Protein AF-A0A9D2SWL0-F1 (afdb_monomer_lite)

Foldseek 3Di:
DDDDFDADPVGGDPVVVVVVVVVVVVVVVVVVVVVVVVVVVVVVVVVVVVVVVVVPVVVVVVVVVVVVVVVVVVVVVVVVVVVVVVVVVVVVVVVVVVVVVVVVVVVVVVVVVVVVVVVVVVVVVVVVVVVVVVVVVDDDDDDDDCVVVPD

pLDDT: mean 90.18, std 11.05, range [41.47, 98.31]

Sequence (151 aa):
MGMKFDRMKDGYNRYQVDDLIGELNMHISTLERSNEAYRNRCAQLEEQVSRLRANADSPVEHLREKEDAASQMVAIAMKEANTIVATARQNADVIVSEALLNARLMLADIVKLSDETEDAKGTIRRQTERISRLLDEFERVPVPGADLLDK

Radius of gyration: 64.14 Å; chains: 1; bounding box: 137×35×166 Å

Secondary structure (DSSP, 8-state):
-PPPPPEETTEE-HHHHHHHHHHHHHHHHHHHHHHHHHHHHHHHHHHHHHHHHHHHHHHHHHHHHHHHHHHHHHHHHHHHHHHHHHHHHHHHHHHHHHHHHHHHHHHHHHHHHHHHHHHHHHHHHHHHHHHHHHHHT-PPPPPPPGGGS--

Structure (mmCIF, N/CA/C/O backbone):
data_AF-A0A9D2SWL0-F1
#
_entry.id   AF-A0A9D2SWL0-F1
#
loop_
_atom_site.group_PDB
_atom_site.id
_atom_site.type_symbol
_atom_site.label_atom_id
_atom_site.label_alt_id
_atom_site.label_comp_id
_atom_site.label_asym_id
_atom_site.label_entity_id
_atom_site.label_seq_id
_atom_site.pdbx_PDB_ins_code
_atom_site.Cartn_x
_atom_site.Cartn_y
_atom_site.Cartn_z
_atom_site.occupancy
_atom_site.B_iso_or_equiv
_atom_site.auth_seq_id
_atom_site.auth_comp_id
_atom_site.auth_asym_id
_atom_site.auth_atom_id
_atom_site.pdbx_PDB_model_num
ATOM 1 N N . MET A 1 1 ? 41.195 -12.165 -70.018 1.00 41.47 1 MET A N 1
ATOM 2 C CA . MET A 1 1 ? 41.199 -12.237 -71.495 1.00 41.47 1 MET A CA 1
ATOM 3 C C . MET A 1 1 ? 41.599 -10.852 -71.981 1.00 41.47 1 MET A C 1
ATOM 5 O O . MET A 1 1 ? 40.843 -9.924 -71.749 1.00 41.47 1 MET A O 1
ATOM 9 N N . GLY A 1 2 ? 42.826 -10.657 -72.470 1.00 55.31 2 GLY A N 1
ATOM 10 C CA . GLY A 1 2 ? 43.278 -9.325 -72.896 1.00 55.31 2 GLY A CA 1
ATOM 11 C C . GLY A 1 2 ? 42.682 -8.975 -74.257 1.00 55.31 2 GLY A C 1
ATOM 12 O O . GLY A 1 2 ? 42.856 -9.754 -75.195 1.00 55.31 2 GLY A O 1
ATOM 13 N N . MET A 1 3 ? 41.975 -7.846 -74.358 1.00 64.12 3 MET A N 1
ATOM 14 C CA . MET A 1 3 ? 41.544 -7.298 -75.648 1.00 64.12 3 MET A CA 1
ATOM 15 C C . MET A 1 3 ? 42.779 -7.053 -76.518 1.00 64.12 3 MET A C 1
ATOM 17 O O . MET A 1 3 ? 43.748 -6.433 -76.079 1.00 64.12 3 MET A O 1
ATOM 21 N N . LYS A 1 4 ? 42.768 -7.598 -77.735 1.00 77.56 4 LYS A N 1
ATOM 22 C CA . LYS A 1 4 ? 43.825 -7.385 -78.723 1.00 77.56 4 LYS A CA 1
ATOM 23 C C . LYS A 1 4 ? 43.348 -6.320 -79.699 1.00 77.56 4 LYS A C 1
ATOM 25 O O . LYS A 1 4 ? 42.327 -6.515 -80.345 1.00 77.56 4 LYS A O 1
ATOM 30 N N . PHE A 1 5 ? 44.097 -5.229 -79.793 1.00 86.81 5 PHE A N 1
ATOM 31 C CA . PHE A 1 5 ? 43.891 -4.201 -80.806 1.00 86.81 5 PHE A CA 1
ATOM 32 C C . PHE A 1 5 ? 44.628 -4.573 -82.093 1.00 86.81 5 PHE A C 1
ATOM 34 O O . PHE A 1 5 ? 45.743 -5.108 -82.043 1.00 86.81 5 PHE A O 1
ATOM 41 N N . ASP A 1 6 ? 44.039 -4.240 -83.235 1.00 86.75 6 ASP A N 1
ATOM 42 C CA . ASP A 1 6 ? 44.684 -4.410 -84.532 1.00 86.75 6 ASP A CA 1
ATOM 43 C C . ASP A 1 6 ? 45.889 -3.470 -84.659 1.00 86.75 6 ASP A C 1
ATOM 45 O O . ASP A 1 6 ? 45.884 -2.353 -84.137 1.00 86.75 6 ASP A O 1
ATOM 49 N N . ARG A 1 7 ? 46.943 -3.913 -85.356 1.00 81.00 7 ARG A N 1
ATOM 50 C CA . ARG A 1 7 ? 48.148 -3.107 -85.606 1.00 81.00 7 ARG A CA 1
ATOM 51 C C . ARG A 1 7 ? 48.092 -2.469 -86.992 1.00 81.00 7 ARG A C 1
ATOM 53 O O . ARG A 1 7 ? 47.928 -3.157 -87.993 1.00 81.00 7 ARG A O 1
ATOM 60 N N . MET A 1 8 ? 48.277 -1.159 -87.037 1.00 81.19 8 MET A N 1
ATOM 61 C CA . MET A 1 8 ? 48.488 -0.346 -88.230 1.00 81.19 8 MET A CA 1
ATOM 62 C C . MET A 1 8 ? 49.978 0.004 -88.372 1.00 81.19 8 MET A C 1
ATOM 64 O O . MET A 1 8 ? 50.777 -0.269 -87.476 1.00 81.19 8 MET A O 1
ATOM 68 N N . LYS A 1 9 ? 50.356 0.614 -89.505 1.00 76.06 9 LYS A N 1
ATOM 69 C CA . LYS A 1 9 ? 51.753 0.924 -89.871 1.00 76.06 9 LYS A CA 1
ATOM 70 C C . LYS A 1 9 ? 52.540 1.650 -88.762 1.00 76.06 9 LYS A C 1
ATOM 72 O O . LYS A 1 9 ? 53.723 1.370 -88.614 1.00 76.06 9 LYS A O 1
ATOM 77 N N . ASP A 1 10 ? 51.860 2.473 -87.958 1.00 78.38 10 ASP A N 1
ATOM 78 C CA . ASP A 1 10 ? 52.459 3.303 -86.903 1.00 78.38 10 ASP A CA 1
ATOM 79 C C . ASP A 1 10 ? 51.888 3.050 -85.486 1.00 78.38 10 ASP A C 1
ATOM 81 O O . ASP A 1 10 ? 52.038 3.892 -84.603 1.00 78.38 10 ASP A O 1
ATOM 85 N N . GLY A 1 11 ? 51.225 1.912 -85.221 1.00 84.19 11 GLY A N 1
ATOM 86 C CA . GLY A 1 11 ? 50.728 1.604 -83.866 1.00 84.19 11 GLY A CA 1
ATOM 87 C C . GLY A 1 11 ? 49.455 0.764 -83.811 1.00 84.19 11 GLY A C 1
ATOM 88 O O . GLY A 1 11 ? 49.158 0.017 -84.735 1.00 84.19 11 GLY A O 1
ATOM 89 N N . TYR A 1 12 ? 48.704 0.856 -82.711 1.00 87.44 12 TYR A N 1
ATOM 90 C CA . T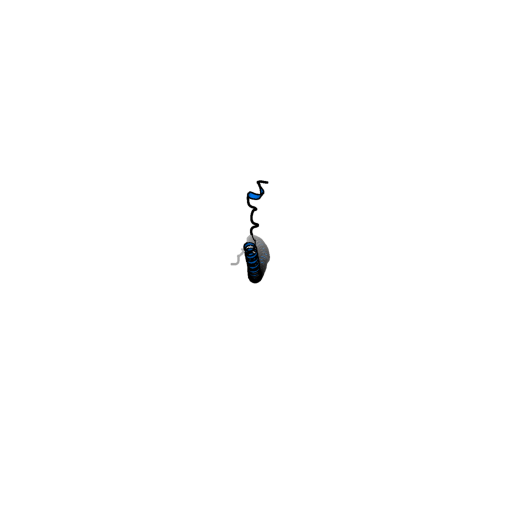YR A 1 12 ? 47.391 0.212 -82.586 1.00 87.44 12 TYR A CA 1
ATOM 91 C C . TYR A 1 12 ? 46.299 1.019 -83.296 1.00 87.44 12 TYR A C 1
ATOM 93 O O . TYR A 1 12 ? 46.414 2.236 -83.445 1.00 87.44 12 TYR A O 1
ATOM 101 N N . ASN A 1 13 ? 45.233 0.344 -83.726 1.00 88.81 13 ASN A N 1
ATOM 102 C CA . ASN A 1 13 ? 44.075 0.979 -84.340 1.00 88.81 13 ASN A CA 1
ATOM 103 C C . ASN A 1 13 ? 43.443 1.977 -83.362 1.00 88.81 13 ASN A C 1
ATOM 105 O O . ASN A 1 13 ? 42.822 1.594 -82.370 1.00 88.81 13 ASN A O 1
ATOM 109 N N . ARG A 1 14 ? 43.600 3.262 -83.680 1.00 85.44 14 ARG A N 1
ATOM 110 C CA . ARG A 1 14 ? 43.146 4.371 -82.847 1.00 85.44 14 ARG A CA 1
ATOM 111 C C . ARG A 1 14 ? 41.660 4.283 -82.507 1.00 85.44 14 ARG A C 1
ATOM 113 O O . ARG A 1 14 ? 41.315 4.523 -81.363 1.00 85.44 14 ARG A O 1
ATOM 120 N N . TYR A 1 15 ? 40.807 3.889 -83.452 1.00 88.38 15 TYR A N 1
ATOM 121 C CA . TYR A 1 15 ? 39.364 3.810 -83.214 1.00 88.38 15 TYR A CA 1
ATOM 122 C C . TYR A 1 15 ? 39.016 2.744 -82.171 1.00 88.38 15 TYR A C 1
ATOM 124 O O . TYR A 1 15 ? 38.272 3.026 -81.248 1.00 88.38 15 TYR A O 1
ATOM 132 N N . GLN A 1 16 ? 39.637 1.559 -82.237 1.00 89.31 16 GLN A N 1
ATOM 133 C CA . GLN A 1 16 ? 39.400 0.493 -81.251 1.00 89.31 16 GLN A CA 1
ATOM 134 C C . GLN A 1 16 ? 39.889 0.877 -79.849 1.00 89.31 16 GLN A C 1
ATOM 136 O O . GLN A 1 16 ? 39.292 0.488 -78.847 1.00 89.31 16 GLN A O 1
ATOM 141 N N . VAL A 1 17 ? 40.997 1.617 -79.778 1.00 89.00 17 VAL A N 1
ATOM 142 C CA . VAL A 1 17 ? 41.540 2.119 -78.513 1.00 89.00 17 VAL A CA 1
ATOM 143 C C . VAL A 1 17 ? 40.646 3.223 -77.946 1.00 89.00 17 VAL A C 1
ATOM 145 O O . VAL A 1 17 ? 40.306 3.166 -76.767 1.00 89.00 17 VAL A O 1
ATOM 148 N N . ASP A 1 18 ? 40.232 4.185 -78.772 1.00 89.94 18 ASP A N 1
ATOM 149 C CA . ASP A 1 18 ? 39.353 5.290 -78.378 1.00 89.94 18 ASP A CA 1
ATOM 150 C C . ASP A 1 18 ? 37.965 4.769 -77.941 1.00 89.94 18 ASP A C 1
ATOM 152 O O . ASP A 1 18 ? 37.444 5.219 -76.919 1.00 89.94 18 ASP A O 1
ATOM 156 N N . ASP A 1 19 ? 37.414 3.764 -78.631 1.00 91.50 19 ASP A N 1
ATOM 157 C CA . ASP A 1 19 ? 36.150 3.105 -78.271 1.00 91.50 19 ASP A CA 1
ATOM 158 C C . ASP A 1 19 ? 36.247 2.413 -76.902 1.00 91.50 19 ASP A C 1
ATOM 160 O O . ASP A 1 19 ? 35.399 2.633 -76.033 1.00 91.50 19 ASP A O 1
ATOM 164 N N . LEU A 1 20 ? 37.316 1.641 -76.653 1.00 91.25 20 LEU A N 1
ATOM 165 C CA . LEU A 1 20 ? 37.512 0.985 -75.355 1.00 91.25 20 LEU A CA 1
ATOM 166 C C . LEU A 1 20 ? 37.731 2.000 -74.227 1.00 91.25 20 LEU A C 1
ATOM 168 O O . LEU A 1 20 ? 37.225 1.817 -73.121 1.00 91.25 20 LEU A O 1
ATOM 172 N N . ILE A 1 21 ? 38.480 3.075 -74.484 1.00 92.12 21 ILE A N 1
ATOM 173 C CA . ILE A 1 21 ? 38.645 4.172 -73.523 1.00 92.12 21 ILE A CA 1
ATOM 174 C C . ILE A 1 21 ? 37.279 4.800 -73.215 1.00 92.12 21 ILE A C 1
ATOM 176 O O . ILE A 1 21 ? 36.985 5.076 -72.051 1.00 92.12 21 ILE A O 1
ATOM 180 N N . GLY A 1 22 ? 36.424 4.979 -74.224 1.00 93.69 22 GLY A N 1
ATOM 181 C CA . GLY A 1 22 ? 35.046 5.438 -74.058 1.00 93.69 22 GLY A CA 1
ATOM 182 C C . GLY A 1 22 ? 34.218 4.520 -73.155 1.00 93.69 22 GLY A C 1
ATOM 183 O O . GLY A 1 22 ? 33.609 4.993 -72.192 1.00 93.69 22 GLY A O 1
ATOM 184 N N . GLU A 1 23 ? 34.242 3.210 -73.409 1.00 94.06 23 GLU A N 1
ATOM 185 C CA . GLU A 1 23 ? 33.540 2.206 -72.597 1.00 94.06 23 GLU A CA 1
ATOM 186 C C . GLU A 1 23 ? 34.049 2.163 -71.151 1.00 94.06 23 GLU A C 1
ATOM 188 O O . GLU A 1 23 ? 33.256 2.163 -70.205 1.00 94.06 23 GLU A O 1
ATOM 193 N N . LEU A 1 24 ? 35.370 2.178 -70.958 1.00 94.38 24 LEU A N 1
ATOM 194 C CA . LEU A 1 24 ? 35.987 2.187 -69.633 1.00 94.38 24 LEU A CA 1
ATOM 195 C C . LEU A 1 24 ? 35.624 3.454 -68.856 1.00 94.38 24 LEU A C 1
ATOM 197 O O . LEU A 1 24 ? 3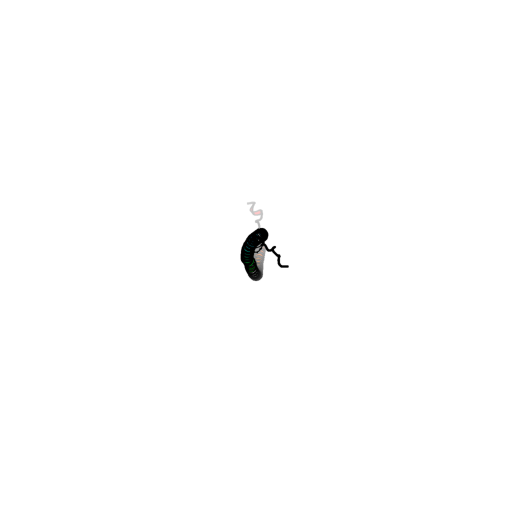5.267 3.360 -67.685 1.00 94.38 24 LEU A O 1
ATOM 201 N N . ASN A 1 25 ? 35.639 4.621 -69.501 1.00 95.44 25 ASN A N 1
ATOM 202 C CA . ASN A 1 25 ? 35.226 5.878 -68.876 1.00 95.44 25 ASN A CA 1
ATOM 203 C C . ASN A 1 25 ? 33.741 5.862 -68.488 1.00 95.44 25 ASN A C 1
ATOM 205 O O . ASN A 1 25 ? 33.378 6.325 -67.404 1.00 95.44 25 ASN A O 1
ATOM 209 N N . MET A 1 26 ? 32.875 5.284 -69.326 1.00 95.19 26 MET A N 1
ATOM 210 C CA . MET A 1 26 ? 31.464 5.074 -68.984 1.00 95.19 26 MET A CA 1
ATOM 211 C C . MET A 1 26 ? 31.299 4.139 -67.781 1.00 95.19 26 MET A C 1
ATOM 213 O O . MET A 1 26 ? 30.493 4.411 -66.884 1.00 95.19 26 MET A O 1
ATOM 217 N N . HIS A 1 27 ? 32.080 3.059 -67.726 1.00 95.12 27 HIS A N 1
ATOM 218 C CA . HIS A 1 27 ? 32.038 2.111 -66.619 1.00 95.12 27 HIS A CA 1
ATOM 219 C C . HIS A 1 27 ? 32.547 2.733 -65.314 1.00 95.12 27 HIS A C 1
ATOM 221 O O . HIS A 1 27 ? 31.893 2.594 -64.282 1.00 95.12 27 HIS A O 1
ATOM 227 N N . ILE A 1 28 ? 33.646 3.491 -65.370 1.00 96.19 28 ILE A N 1
ATOM 228 C CA . ILE A 1 28 ? 34.182 4.256 -64.237 1.00 96.19 28 ILE A CA 1
ATOM 229 C C . ILE A 1 28 ? 33.128 5.241 -63.728 1.00 96.19 28 ILE A C 1
ATOM 231 O O . ILE A 1 28 ? 32.787 5.194 -62.551 1.00 96.19 28 ILE A O 1
ATOM 235 N N . SER A 1 29 ? 32.513 6.038 -64.608 1.00 96.06 29 SER A N 1
ATOM 236 C CA . SER A 1 29 ? 31.468 6.992 -64.208 1.00 96.06 29 SER A CA 1
ATOM 237 C C . SER A 1 29 ? 30.253 6.311 -63.563 1.00 96.06 29 SER A C 1
ATOM 239 O O . SER A 1 29 ? 29.624 6.861 -62.656 1.00 96.06 29 SER A O 1
ATOM 241 N N . THR A 1 30 ? 29.906 5.107 -64.022 1.00 96.44 30 THR A N 1
ATOM 242 C CA . THR A 1 30 ? 28.808 4.318 -63.446 1.00 96.44 30 THR A CA 1
ATOM 243 C C . THR A 1 30 ? 29.180 3.779 -62.066 1.00 96.4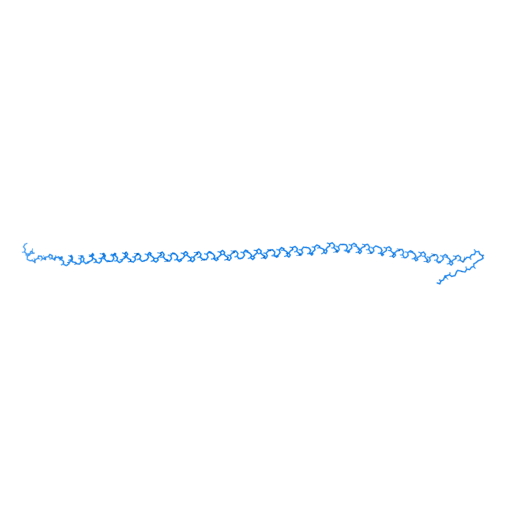4 30 THR A C 1
ATOM 245 O O . THR A 1 30 ? 28.389 3.877 -61.126 1.00 96.44 30 THR A O 1
ATOM 248 N N . LEU A 1 31 ? 30.395 3.245 -61.927 1.00 95.69 31 LEU A N 1
ATOM 249 C CA . LEU A 1 31 ? 30.916 2.741 -60.660 1.00 95.69 31 LEU A CA 1
ATOM 250 C C . LEU A 1 31 ? 31.057 3.855 -59.624 1.00 95.69 31 LEU A C 1
ATOM 252 O O . LEU A 1 31 ? 30.668 3.651 -58.479 1.00 95.69 31 LEU A O 1
ATOM 256 N N . GLU A 1 32 ? 31.549 5.030 -60.011 1.00 96.19 32 GLU A N 1
ATOM 257 C CA . GLU A 1 32 ? 31.670 6.197 -59.133 1.00 96.19 32 GLU A CA 1
ATOM 258 C C . GLU A 1 32 ? 30.307 6.631 -58.593 1.00 96.19 32 GLU A C 1
ATOM 260 O O . GLU A 1 32 ? 30.139 6.730 -57.376 1.00 96.19 32 GLU A O 1
ATOM 265 N N . ARG A 1 33 ? 29.302 6.769 -59.471 1.00 96.19 33 ARG A N 1
ATOM 266 C CA . ARG A 1 33 ? 27.921 7.082 -59.065 1.00 96.19 33 ARG A CA 1
ATOM 267 C C . ARG A 1 33 ? 27.343 6.032 -58.125 1.00 96.19 33 ARG A C 1
ATOM 269 O O . ARG A 1 33 ? 26.699 6.371 -57.134 1.00 96.19 33 ARG A O 1
ATOM 276 N N . SER A 1 34 ? 27.578 4.753 -58.412 1.00 96.06 34 SER A N 1
ATOM 277 C CA . SER A 1 34 ? 27.120 3.673 -57.540 1.00 96.06 34 SER A CA 1
ATOM 278 C C . SER A 1 34 ? 27.819 3.711 -56.180 1.00 96.06 34 SER A C 1
ATOM 280 O O . SER A 1 34 ? 27.170 3.495 -55.161 1.00 96.06 34 SER A O 1
ATOM 282 N N . ASN A 1 35 ? 29.124 3.984 -56.143 1.00 96.19 35 ASN A N 1
ATOM 283 C CA . ASN A 1 35 ? 29.900 4.049 -54.907 1.00 96.19 35 ASN A CA 1
ATOM 284 C C . ASN A 1 35 ? 29.441 5.223 -54.036 1.00 96.19 35 ASN A C 1
ATOM 286 O O . ASN A 1 35 ? 29.236 5.059 -52.837 1.00 96.19 35 ASN A O 1
ATOM 290 N N . GLU A 1 36 ? 29.203 6.383 -54.646 1.00 97.00 36 GLU A N 1
ATOM 291 C CA . GLU A 1 36 ? 28.644 7.550 -53.968 1.00 97.00 36 GLU A CA 1
ATOM 292 C C . GLU A 1 36 ? 27.247 7.260 -53.401 1.00 97.00 36 GLU A C 1
ATOM 294 O O . GLU A 1 36 ? 26.987 7.529 -52.227 1.00 97.00 36 GLU A O 1
ATOM 299 N N . ALA A 1 37 ? 26.370 6.618 -54.180 1.00 96.62 37 ALA A N 1
ATOM 300 C CA . ALA A 1 37 ? 25.049 6.210 -53.708 1.00 96.62 37 ALA A CA 1
ATOM 301 C C . ALA A 1 37 ? 25.132 5.247 -52.509 1.00 96.62 37 ALA A C 1
ATOM 303 O O . ALA A 1 37 ? 24.409 5.425 -51.525 1.00 96.62 37 ALA A O 1
ATOM 304 N N . TYR A 1 38 ? 26.040 4.265 -52.549 1.00 96.69 38 TYR A N 1
ATOM 305 C CA . TYR A 1 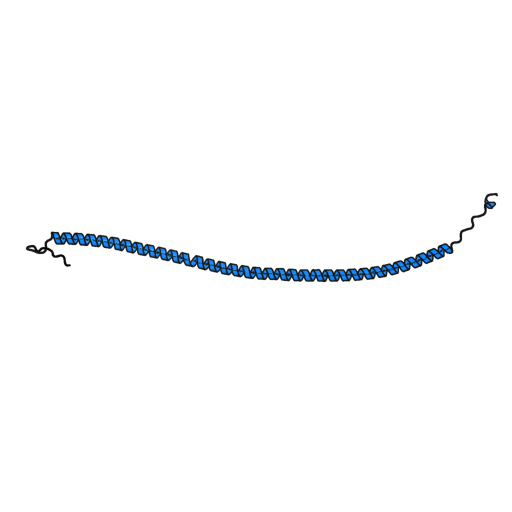38 ? 26.258 3.352 -51.426 1.00 96.69 38 TYR A CA 1
ATOM 306 C C . TYR A 1 38 ? 26.812 4.066 -50.193 1.00 96.69 38 TYR A C 1
ATOM 308 O O . TYR A 1 38 ? 26.316 3.828 -49.096 1.00 96.69 38 TYR A O 1
ATOM 316 N N . ARG A 1 39 ? 27.777 4.979 -50.350 1.00 96.75 39 ARG A N 1
ATOM 317 C CA . ARG A 1 39 ? 28.317 5.775 -49.233 1.00 96.75 39 ARG A CA 1
ATOM 318 C C . ARG A 1 39 ? 27.239 6.618 -48.567 1.00 96.75 39 ARG A C 1
ATOM 320 O O . ARG A 1 39 ? 27.110 6.584 -47.346 1.00 96.75 39 ARG A O 1
ATOM 327 N N . ASN A 1 40 ? 26.421 7.300 -49.366 1.00 97.19 40 ASN A N 1
ATOM 328 C CA . ASN A 1 40 ? 25.296 8.083 -48.863 1.00 97.19 40 ASN A CA 1
ATOM 329 C C . ASN A 1 40 ? 24.289 7.193 -48.127 1.00 97.19 40 ASN A C 1
ATOM 331 O O . ASN A 1 40 ? 23.778 7.570 -47.073 1.00 97.19 40 ASN A O 1
ATOM 335 N N . ARG A 1 41 ? 24.033 5.983 -48.639 1.00 96.25 41 ARG A N 1
ATOM 336 C CA . ARG A 1 41 ? 23.140 5.032 -47.976 1.00 96.25 41 ARG A CA 1
ATOM 337 C C . ARG A 1 41 ? 23.710 4.515 -46.656 1.00 96.25 41 ARG A C 1
ATOM 339 O O . ARG A 1 41 ? 22.953 4.412 -45.695 1.00 96.25 41 ARG A O 1
ATOM 346 N N . CYS A 1 42 ? 25.007 4.222 -46.593 1.00 96.25 42 CYS A N 1
ATOM 347 C CA . CYS A 1 42 ? 25.676 3.830 -45.353 1.00 96.25 42 CYS A CA 1
ATOM 348 C C . CYS A 1 42 ? 25.577 4.940 -44.302 1.00 96.25 42 CYS A C 1
ATOM 350 O O . CYS A 1 42 ? 25.117 4.670 -43.198 1.00 96.25 42 CYS A O 1
ATOM 352 N N . ALA A 1 43 ? 25.884 6.187 -44.670 1.00 96.94 43 ALA A N 1
ATOM 353 C CA . ALA A 1 43 ? 25.780 7.328 -43.760 1.00 96.94 43 ALA A CA 1
ATOM 354 C C . ALA A 1 43 ? 24.349 7.517 -43.216 1.00 96.94 43 ALA A C 1
ATOM 356 O O . ALA A 1 43 ? 24.152 7.704 -42.017 1.00 96.94 43 ALA A O 1
ATOM 357 N N . GLN A 1 44 ? 23.329 7.395 -44.076 1.00 96.75 44 GLN A N 1
ATOM 358 C CA . GLN A 1 44 ? 21.925 7.455 -43.649 1.00 96.75 44 GLN A CA 1
ATOM 359 C C . GLN A 1 44 ? 21.553 6.325 -42.681 1.00 96.75 44 GLN A C 1
ATOM 361 O O . GLN A 1 44 ? 20.821 6.551 -41.719 1.00 96.75 44 GLN A O 1
ATOM 366 N N . LEU A 1 45 ? 22.017 5.100 -42.944 1.00 96.06 45 LEU A N 1
ATOM 367 C CA . LEU A 1 45 ? 21.737 3.950 -42.084 1.00 96.06 45 LEU A CA 1
ATOM 368 C C . LEU A 1 45 ? 22.437 4.080 -40.729 1.00 96.06 45 LEU A C 1
ATOM 370 O O . LEU A 1 45 ? 21.828 3.775 -39.707 1.00 96.06 45 LEU A O 1
ATOM 374 N N . GLU A 1 46 ? 23.673 4.573 -40.699 1.00 96.50 46 GLU A N 1
ATOM 375 C CA . GLU A 1 46 ? 24.397 4.857 -39.458 1.00 96.50 46 GLU A CA 1
ATOM 376 C C . GLU A 1 46 ? 23.668 5.905 -38.611 1.00 96.50 46 GLU A C 1
ATOM 378 O O . GLU A 1 46 ? 23.483 5.708 -37.407 1.00 96.50 46 GLU A O 1
ATOM 383 N N . GLU A 1 47 ? 23.166 6.973 -39.236 1.00 95.88 47 GLU A N 1
ATOM 384 C CA . GLU A 1 47 ? 22.367 7.983 -38.543 1.00 95.88 47 GLU A CA 1
ATOM 385 C C . GLU A 1 47 ? 21.057 7.394 -37.990 1.00 95.88 47 GLU A C 1
ATOM 387 O O . GLU A 1 47 ? 20.694 7.650 -36.840 1.00 95.88 47 GLU A O 1
ATOM 392 N N . GLN A 1 48 ? 20.361 6.560 -38.770 1.00 95.06 48 GLN A N 1
ATOM 393 C CA . GLN A 1 48 ? 19.139 5.887 -38.318 1.00 95.06 48 GLN A CA 1
ATOM 394 C C . GLN A 1 48 ? 19.398 4.948 -37.137 1.00 95.06 48 GLN A C 1
ATOM 396 O O . GLN A 1 48 ? 18.646 4.974 -36.163 1.00 95.06 48 GLN A O 1
ATOM 401 N N . VAL A 1 49 ? 20.466 4.150 -37.189 1.00 93.38 49 VAL A N 1
ATOM 402 C CA . VAL A 1 49 ? 20.850 3.254 -36.089 1.00 93.38 49 VAL A CA 1
ATOM 403 C C . VAL A 1 49 ? 21.204 4.054 -34.839 1.00 93.38 49 VAL A C 1
ATOM 405 O O . VAL A 1 49 ? 20.768 3.691 -33.748 1.00 93.38 49 VAL A O 1
ATOM 408 N N . SER A 1 50 ? 21.943 5.156 -34.985 1.00 91.12 50 SER A N 1
ATOM 409 C CA . SER A 1 50 ? 22.290 6.043 -33.871 1.00 91.12 50 SER A CA 1
ATOM 410 C C . SER A 1 50 ? 21.039 6.622 -33.197 1.00 91.12 50 SER A C 1
ATOM 412 O O . SER A 1 50 ? 20.877 6.505 -31.981 1.00 91.12 50 SER A O 1
ATOM 414 N N . ARG A 1 51 ? 20.090 7.141 -33.989 1.00 89.12 51 ARG A N 1
ATOM 415 C CA . ARG A 1 51 ? 18.802 7.654 -33.488 1.00 89.12 51 ARG A CA 1
ATOM 416 C C . ARG A 1 51 ? 17.979 6.573 -32.786 1.00 89.12 51 ARG A C 1
ATOM 418 O O . ARG A 1 51 ? 17.412 6.828 -31.729 1.00 89.12 51 ARG A O 1
ATOM 425 N N . LEU A 1 52 ? 17.909 5.369 -33.355 1.00 86.00 52 LEU A N 1
ATOM 426 C CA . LEU A 1 52 ? 17.166 4.258 -32.755 1.00 86.00 52 LEU A CA 1
ATOM 427 C C . LEU A 1 52 ? 17.775 3.805 -31.428 1.00 86.00 52 LEU A C 1
ATOM 429 O O . LEU A 1 52 ? 17.026 3.536 -30.498 1.00 86.00 52 LEU A O 1
ATOM 433 N N . ARG A 1 53 ? 19.108 3.759 -31.318 1.00 84.62 53 ARG A N 1
ATOM 434 C CA . ARG A 1 53 ? 19.792 3.425 -30.060 1.00 84.62 53 ARG A CA 1
ATOM 435 C C . ARG A 1 53 ? 19.533 4.474 -28.983 1.00 84.62 53 ARG A C 1
ATOM 437 O O . ARG A 1 53 ? 19.096 4.112 -27.898 1.00 84.62 53 ARG A O 1
ATOM 444 N N . ALA A 1 54 ? 19.679 5.758 -29.316 1.00 81.19 54 ALA A N 1
ATOM 445 C CA . ALA A 1 54 ? 19.375 6.849 -28.389 1.00 81.19 54 ALA A CA 1
ATOM 446 C C . ALA A 1 54 ? 17.921 6.801 -27.876 1.00 81.19 54 ALA A C 1
ATOM 448 O O . ALA A 1 54 ? 17.658 7.089 -26.713 1.00 81.19 54 ALA A O 1
ATOM 449 N N . ASN A 1 55 ? 16.981 6.385 -28.729 1.00 79.56 55 ASN A N 1
ATOM 450 C CA . ASN A 1 55 ? 15.573 6.245 -28.365 1.00 79.56 55 ASN A CA 1
ATOM 451 C C . ASN A 1 55 ? 15.231 4.928 -27.651 1.00 79.56 55 ASN A C 1
ATOM 453 O O . ASN A 1 55 ? 14.131 4.826 -27.122 1.00 79.56 55 ASN A O 1
ATOM 457 N N . ALA A 1 56 ? 16.097 3.912 -27.675 1.00 73.00 56 ALA A N 1
ATOM 458 C CA . ALA A 1 56 ? 15.831 2.605 -27.070 1.00 73.00 56 ALA A CA 1
ATOM 459 C C . ALA A 1 56 ? 16.257 2.540 -25.598 1.00 73.00 56 ALA A C 1
ATOM 461 O O . ALA A 1 56 ? 15.587 1.881 -24.803 1.00 73.00 56 ALA A O 1
ATOM 462 N N . ASP A 1 57 ? 17.321 3.255 -25.232 1.00 71.00 57 ASP A N 1
ATOM 463 C CA . ASP A 1 57 ? 17.829 3.263 -23.856 1.00 71.00 57 ASP A CA 1
ATOM 464 C C . ASP A 1 57 ? 16.883 4.033 -22.911 1.00 71.00 57 ASP A C 1
ATOM 466 O O . ASP A 1 57 ? 16.609 3.590 -21.796 1.00 71.00 57 ASP A O 1
ATOM 470 N N . SER A 1 58 ? 16.261 5.114 -23.394 1.00 79.56 58 SER A N 1
ATOM 471 C CA . SER A 1 58 ? 15.347 5.951 -22.598 1.00 79.56 58 SER A CA 1
ATOM 472 C C . SER A 1 58 ? 14.081 5.216 -22.100 1.00 79.56 58 SER A C 1
ATOM 474 O O . SER A 1 58 ? 13.785 5.286 -20.906 1.00 79.56 58 SER A O 1
ATOM 476 N N . PRO A 1 59 ? 13.314 4.476 -22.926 1.00 82.25 59 PRO A N 1
ATOM 477 C CA . PRO A 1 59 ? 12.107 3.784 -22.472 1.00 82.25 59 PRO A CA 1
ATOM 478 C C . PRO A 1 59 ? 12.364 2.708 -21.418 1.00 82.25 59 PRO A C 1
ATOM 480 O O . PRO A 1 59 ? 11.533 2.528 -20.531 1.00 82.25 59 PRO A O 1
ATOM 483 N N . VAL A 1 60 ? 13.486 1.987 -21.511 1.00 85.06 60 VAL A N 1
ATOM 484 C CA . VAL A 1 60 ? 13.828 0.920 -20.559 1.00 85.06 60 VAL A CA 1
ATOM 485 C C . VAL A 1 60 ? 14.174 1.513 -19.197 1.00 85.06 60 VAL A C 1
ATOM 487 O O . VAL A 1 60 ? 13.676 1.028 -18.181 1.00 85.06 60 VAL A O 1
ATOM 490 N N . GLU A 1 61 ? 14.960 2.591 -19.170 1.00 85.06 61 GLU A N 1
ATOM 491 C CA . GLU A 1 61 ? 15.258 3.320 -17.934 1.00 85.06 61 GLU A CA 1
ATOM 492 C C . GLU A 1 61 ? 13.982 3.883 -17.300 1.00 85.06 61 GLU A C 1
ATOM 494 O O . GLU A 1 61 ? 13.719 3.629 -16.125 1.00 85.06 61 GLU A O 1
ATOM 499 N N . HIS A 1 62 ? 13.115 4.526 -18.087 1.00 86.00 62 HIS A N 1
ATOM 500 C CA . HIS A 1 62 ? 11.840 5.045 -17.583 1.00 86.00 62 HIS A CA 1
ATOM 501 C C . HIS A 1 62 ? 10.894 3.955 -17.067 1.00 86.00 62 HIS A C 1
ATOM 503 O O . HIS A 1 62 ? 10.143 4.185 -16.117 1.00 86.00 62 HIS A O 1
ATOM 509 N N . LEU A 1 63 ? 10.881 2.774 -17.690 1.00 89.50 63 LEU A N 1
ATOM 510 C CA . LEU A 1 63 ? 10.090 1.644 -17.201 1.00 89.50 63 LEU A CA 1
ATOM 511 C C . LEU A 1 63 ? 10.617 1.143 -15.858 1.00 89.50 63 LEU A C 1
ATOM 513 O O . LEU A 1 63 ? 9.820 0.916 -14.950 1.00 89.50 63 LEU A O 1
ATOM 517 N N . ARG A 1 64 ? 11.939 1.043 -15.713 1.00 91.81 64 ARG A N 1
ATOM 518 C CA . ARG A 1 64 ? 12.578 0.626 -14.465 1.00 91.81 64 ARG A CA 1
ATOM 519 C C . ARG A 1 64 ? 12.325 1.619 -13.331 1.00 91.81 64 ARG A C 1
ATOM 521 O O . ARG A 1 64 ? 11.929 1.209 -12.247 1.00 91.81 64 ARG A O 1
ATOM 528 N N . GLU A 1 65 ? 12.466 2.918 -13.590 1.00 93.31 65 GLU A N 1
ATOM 529 C CA . GLU A 1 65 ? 12.138 3.969 -12.615 1.00 93.31 65 GLU A CA 1
ATOM 530 C C . GLU A 1 65 ? 10.679 3.873 -12.147 1.00 93.31 65 GLU A C 1
ATOM 532 O O . GLU A 1 65 ? 10.382 4.009 -10.957 1.00 93.31 65 GLU A O 1
ATOM 537 N N . LYS A 1 66 ? 9.752 3.607 -13.077 1.00 94.06 66 LYS A N 1
ATOM 538 C CA . LYS A 1 66 ? 8.333 3.421 -12.751 1.00 94.06 66 LYS A CA 1
ATOM 539 C C . LYS A 1 66 ? 8.075 2.153 -11.945 1.00 94.06 66 LYS A C 1
ATOM 541 O O . LYS A 1 66 ? 7.237 2.185 -11.047 1.00 94.06 66 LYS A O 1
ATOM 546 N N . GLU A 1 67 ? 8.759 1.058 -12.253 1.00 95.12 67 GLU A N 1
ATOM 547 C CA . GLU A 1 67 ? 8.658 -0.199 -11.507 1.00 95.12 67 GLU A CA 1
ATOM 548 C C . GLU A 1 67 ? 9.175 -0.043 -10.069 1.00 95.12 67 GLU A C 1
ATOM 550 O O . GLU A 1 67 ? 8.503 -0.463 -9.120 1.00 95.12 67 GLU A O 1
ATOM 555 N N . ASP A 1 68 ? 10.307 0.642 -9.893 1.00 95.88 68 ASP A N 1
ATOM 556 C CA . ASP A 1 68 ? 10.872 0.954 -8.579 1.00 95.88 68 ASP A CA 1
ATOM 557 C C . ASP A 1 68 ? 9.922 1.852 -7.771 1.00 95.88 68 ASP A C 1
ATOM 559 O O . ASP A 1 68 ? 9.631 1.570 -6.604 1.00 95.88 68 ASP A O 1
ATOM 563 N N . ALA A 1 69 ? 9.365 2.896 -8.396 1.00 95.94 69 ALA A N 1
ATOM 564 C CA . ALA A 1 69 ? 8.385 3.772 -7.759 1.00 95.94 69 ALA A CA 1
ATOM 565 C C . ALA A 1 69 ? 7.105 3.016 -7.363 1.00 95.94 69 ALA A C 1
ATOM 567 O O . ALA A 1 69 ? 6.616 3.173 -6.243 1.00 95.94 69 ALA A O 1
ATOM 568 N N . ALA A 1 70 ? 6.579 2.154 -8.239 1.00 95.94 70 ALA A N 1
ATOM 569 C CA . ALA A 1 70 ? 5.404 1.337 -7.944 1.00 95.94 70 ALA A CA 1
ATOM 570 C C . ALA A 1 70 ? 5.666 0.370 -6.779 1.00 95.94 70 ALA A C 1
ATOM 572 O O . ALA A 1 70 ? 4.842 0.255 -5.870 1.00 95.94 70 ALA A O 1
ATOM 573 N N . SER A 1 71 ? 6.837 -0.268 -6.755 1.00 96.25 71 SER A N 1
ATOM 574 C CA . SER A 1 71 ? 7.248 -1.164 -5.670 1.00 96.25 71 SER A CA 1
ATOM 575 C C . SER A 1 71 ? 7.345 -0.428 -4.331 1.00 96.25 71 SER A C 1
ATOM 577 O O . SER A 1 71 ? 6.846 -0.914 -3.311 1.00 96.25 71 SER A O 1
ATOM 579 N N . GLN A 1 72 ? 7.912 0.781 -4.327 1.00 96.75 72 GLN A N 1
ATOM 580 C CA . GLN A 1 72 ? 7.957 1.635 -3.137 1.00 96.75 72 GLN A CA 1
ATOM 581 C C . GLN A 1 72 ? 6.556 2.052 -2.679 1.00 96.75 72 GLN A C 1
ATOM 583 O O . GLN A 1 72 ? 6.258 1.993 -1.484 1.00 96.75 72 GLN A O 1
ATOM 588 N N . MET A 1 73 ? 5.673 2.421 -3.610 1.00 96.25 73 MET A N 1
ATOM 589 C CA . MET A 1 73 ? 4.288 2.771 -3.294 1.00 96.25 73 MET A CA 1
ATOM 590 C C . MET A 1 73 ? 3.542 1.607 -2.639 1.00 96.25 73 MET A C 1
ATOM 592 O O . MET A 1 73 ? 2.852 1.818 -1.643 1.00 96.25 73 MET A O 1
ATOM 596 N N . VAL A 1 74 ? 3.709 0.381 -3.144 1.00 96.81 74 VAL A N 1
ATOM 597 C CA . VAL A 1 74 ? 3.104 -0.817 -2.541 1.00 96.81 74 VAL A CA 1
ATOM 598 C C . VAL A 1 74 ? 3.627 -1.027 -1.122 1.00 96.81 74 VAL A C 1
ATOM 600 O O . VAL A 1 74 ? 2.833 -1.224 -0.203 1.00 96.81 74 VAL A O 1
ATOM 603 N N . ALA A 1 75 ? 4.940 -0.925 -0.910 1.00 96.56 75 ALA A N 1
ATOM 604 C CA . ALA A 1 75 ? 5.530 -1.083 0.416 1.00 96.56 75 ALA A CA 1
ATOM 605 C C . ALA A 1 75 ? 4.994 -0.047 1.423 1.00 96.56 75 ALA A C 1
ATOM 607 O O . ALA A 1 75 ? 4.638 -0.399 2.551 1.00 96.56 75 ALA A O 1
ATOM 608 N N . ILE A 1 76 ? 4.886 1.221 1.009 1.00 97.06 76 ILE A N 1
ATOM 609 C CA . ILE A 1 76 ? 4.320 2.297 1.833 1.00 97.06 76 ILE A CA 1
ATOM 610 C C . ILE A 1 76 ? 2.844 2.024 2.127 1.00 97.06 76 ILE A C 1
ATOM 612 O O . ILE A 1 76 ? 2.440 2.082 3.286 1.00 97.06 76 ILE A O 1
ATOM 616 N N . ALA A 1 77 ? 2.052 1.664 1.114 1.00 97.44 77 ALA A N 1
ATOM 617 C CA . ALA A 1 77 ? 0.632 1.369 1.278 1.00 97.44 77 ALA A CA 1
ATOM 618 C C . ALA A 1 77 ? 0.392 0.200 2.246 1.00 97.44 77 ALA A C 1
ATOM 620 O O . ALA A 1 77 ? -0.496 0.276 3.093 1.00 97.44 77 ALA A O 1
ATOM 621 N N . MET A 1 78 ? 1.208 -0.859 2.181 1.00 97.12 78 MET A N 1
ATOM 622 C CA . MET A 1 78 ? 1.113 -1.977 3.124 1.00 97.12 78 MET A CA 1
ATOM 623 C C . MET A 1 78 ? 1.475 -1.559 4.551 1.00 97.12 78 MET A C 1
ATOM 625 O O . MET A 1 78 ? 0.792 -1.945 5.501 1.00 97.12 78 MET A O 1
ATOM 629 N N . LYS A 1 79 ? 2.532 -0.758 4.721 1.00 97.88 79 LYS A N 1
ATOM 630 C CA . LYS A 1 79 ? 2.921 -0.236 6.037 1.00 97.88 79 LYS A CA 1
ATOM 631 C C . LYS A 1 79 ? 1.819 0.644 6.636 1.00 97.88 79 LYS A C 1
ATOM 633 O O . LYS A 1 79 ? 1.506 0.510 7.820 1.00 97.88 79 LYS A O 1
ATOM 638 N N . GLU A 1 80 ? 1.222 1.505 5.822 1.00 97.69 80 GLU A N 1
ATOM 639 C CA . GLU A 1 80 ? 0.136 2.391 6.237 1.00 97.69 80 GLU A CA 1
ATOM 640 C C . GLU A 1 80 ? -1.114 1.592 6.616 1.00 97.69 80 GLU A C 1
ATOM 642 O O . GLU A 1 80 ? -1.654 1.767 7.705 1.00 97.69 80 GLU A O 1
ATOM 647 N N . ALA A 1 81 ? -1.513 0.622 5.787 1.00 98.06 81 ALA A N 1
ATOM 648 C CA . ALA A 1 81 ? -2.627 -0.273 6.086 1.00 98.06 81 ALA A CA 1
ATOM 649 C C . ALA A 1 81 ? -2.431 -1.016 7.419 1.00 98.06 81 ALA A C 1
ATOM 651 O O . ALA A 1 81 ? -3.343 -1.053 8.246 1.00 98.06 81 ALA A O 1
ATOM 652 N N . ASN A 1 82 ? -1.230 -1.541 7.677 1.00 97.62 82 ASN A N 1
ATOM 653 C CA . ASN A 1 82 ? -0.917 -2.188 8.953 1.00 97.62 82 ASN A CA 1
ATOM 654 C C . ASN A 1 82 ? -1.018 -1.215 10.138 1.00 97.62 82 ASN A C 1
ATOM 656 O O . ASN A 1 82 ? -1.498 -1.593 11.206 1.00 97.62 82 ASN A O 1
ATOM 660 N N . THR A 1 83 ? -0.607 0.039 9.949 1.00 98.25 83 THR A N 1
ATOM 661 C CA . THR A 1 83 ? -0.681 1.085 10.980 1.00 98.25 83 THR A CA 1
ATOM 662 C C . THR A 1 83 ? -2.130 1.461 11.291 1.00 98.25 83 THR A C 1
ATOM 664 O O . THR A 1 83 ? -2.501 1.576 12.463 1.00 98.25 83 THR A O 1
ATOM 667 N N . ILE A 1 84 ? -2.976 1.572 10.263 1.00 97.94 84 ILE A N 1
ATOM 668 C CA . ILE A 1 84 ? -4.414 1.823 10.410 1.00 97.94 84 ILE A CA 1
ATOM 669 C C . ILE A 1 84 ? -5.070 0.677 11.183 1.00 97.94 84 ILE A C 1
ATOM 671 O O . ILE A 1 84 ? -5.791 0.926 12.148 1.00 97.94 84 ILE A O 1
ATOM 675 N N . VAL A 1 85 ? -4.787 -0.576 10.812 1.00 98.00 85 VAL A N 1
ATOM 676 C CA . VAL A 1 85 ? -5.345 -1.755 11.494 1.00 98.00 85 VAL A CA 1
ATOM 677 C C . VAL A 1 85 ? -4.893 -1.818 12.953 1.00 98.00 85 VAL A C 1
ATOM 679 O O . VAL A 1 85 ? -5.715 -2.060 13.838 1.00 98.00 85 VAL A O 1
ATOM 682 N N . ALA A 1 86 ? -3.612 -1.562 13.228 1.00 98.19 86 ALA A N 1
ATOM 683 C CA . ALA A 1 86 ? -3.088 -1.540 14.591 1.00 98.19 86 ALA A CA 1
ATOM 684 C C . ALA A 1 86 ? -3.762 -0.453 15.442 1.00 98.19 86 ALA A C 1
ATOM 686 O O . ALA A 1 86 ? -4.198 -0.726 16.560 1.00 98.19 86 ALA A O 1
ATOM 687 N N . THR A 1 87 ? -3.917 0.750 14.888 1.00 98.06 87 THR A N 1
ATOM 688 C CA . THR A 1 87 ? -4.595 1.870 15.558 1.00 98.06 87 THR A CA 1
ATOM 689 C C . THR A 1 87 ? -6.069 1.560 15.812 1.00 98.06 87 THR A C 1
ATOM 691 O O . THR A 1 87 ? -6.567 1.773 16.915 1.00 98.06 87 THR A O 1
ATOM 694 N N . ALA A 1 88 ? -6.770 1.003 14.823 1.00 98.31 88 ALA A N 1
ATOM 695 C CA . ALA A 1 88 ? -8.171 0.618 14.961 1.00 98.31 88 ALA A CA 1
ATOM 696 C C . ALA A 1 88 ? -8.364 -0.442 16.054 1.00 98.31 88 ALA A C 1
ATOM 698 O O . ALA A 1 88 ? -9.291 -0.335 16.855 1.00 98.31 88 ALA A O 1
ATOM 699 N N . ARG A 1 89 ? -7.461 -1.429 16.127 1.00 98.00 89 ARG A N 1
ATOM 700 C CA . ARG A 1 89 ? -7.471 -2.449 17.181 1.00 98.00 89 ARG A CA 1
ATOM 701 C C . ARG A 1 89 ? -7.252 -1.837 18.562 1.00 98.00 89 ARG A C 1
ATOM 703 O O . ARG A 1 89 ? -8.039 -2.104 19.461 1.00 98.00 89 ARG A O 1
ATOM 710 N N . GLN A 1 90 ? -6.239 -0.984 18.710 1.00 98.19 90 GLN A N 1
ATOM 711 C CA . GLN A 1 90 ? -5.960 -0.300 19.973 1.00 98.19 90 GLN A CA 1
ATOM 712 C C . GLN A 1 90 ? -7.169 0.521 20.443 1.00 98.19 90 GLN A C 1
ATOM 714 O O . GLN A 1 90 ? -7.545 0.461 21.611 1.00 98.19 90 GLN A O 1
ATOM 719 N N . ASN A 1 91 ? -7.809 1.252 19.529 1.00 97.88 91 ASN A N 1
ATOM 720 C CA . ASN A 1 91 ? -8.999 2.039 19.842 1.00 97.88 91 ASN A CA 1
ATOM 721 C C . ASN A 1 91 ? -10.175 1.147 20.263 1.00 97.88 91 ASN A C 1
ATOM 723 O O . ASN A 1 91 ? -10.870 1.470 21.223 1.00 97.88 91 ASN A O 1
ATOM 727 N N . ALA A 1 92 ? -10.386 0.018 19.581 1.00 98.31 92 ALA A N 1
ATOM 728 C CA . ALA A 1 92 ? -11.424 -0.940 19.952 1.00 98.31 92 ALA A CA 1
ATOM 729 C C . ALA A 1 92 ? -11.194 -1.515 21.359 1.00 98.31 92 ALA A C 1
ATOM 731 O O . ALA A 1 92 ? -12.132 -1.571 22.153 1.00 98.31 92 ALA A O 1
ATOM 732 N N . ASP A 1 93 ? -9.951 -1.871 21.693 1.00 98.00 93 ASP A N 1
ATOM 733 C CA . ASP A 1 93 ? -9.593 -2.388 23.018 1.00 98.00 93 ASP A CA 1
ATOM 734 C C . ASP A 1 93 ? -9.858 -1.346 24.122 1.00 98.00 93 ASP A C 1
ATOM 736 O O . ASP A 1 93 ? -10.407 -1.680 25.176 1.00 98.00 93 ASP A O 1
ATOM 740 N N . VAL A 1 94 ? -9.547 -0.069 23.865 1.00 98.25 94 VAL A N 1
ATOM 741 C CA . VAL A 1 94 ? -9.850 1.040 24.787 1.00 98.25 94 VAL A CA 1
ATOM 742 C C . VAL A 1 94 ? -11.357 1.191 24.992 1.00 98.25 94 VAL A C 1
ATOM 744 O O . VAL A 1 94 ? -11.806 1.205 26.136 1.00 98.25 94 VAL A O 1
ATOM 747 N N . ILE A 1 95 ? -12.147 1.221 23.913 1.00 98.19 95 ILE A N 1
ATOM 748 C CA . ILE A 1 95 ? -13.613 1.348 23.990 1.00 98.19 95 ILE A CA 1
ATOM 749 C C . ILE A 1 95 ? -14.216 0.207 24.815 1.00 98.19 95 ILE A C 1
ATOM 751 O O . ILE A 1 95 ? -15.070 0.439 25.671 1.00 98.19 95 ILE A O 1
ATOM 755 N N . VAL A 1 96 ? -13.765 -1.031 24.589 1.00 98.12 96 VAL A N 1
ATOM 756 C CA . VAL A 1 96 ? -14.246 -2.197 25.345 1.00 98.12 96 VAL A CA 1
ATOM 757 C C . VAL A 1 96 ? -13.865 -2.085 26.820 1.00 98.12 96 VAL A C 1
ATOM 759 O O . VAL A 1 96 ? -14.700 -2.339 27.690 1.00 98.12 96 VAL A O 1
ATOM 762 N N . SER A 1 97 ? -12.630 -1.679 27.121 1.00 98.00 97 SER A N 1
ATOM 763 C CA . SER A 1 97 ? -12.170 -1.495 28.498 1.00 98.00 97 SER A CA 1
ATOM 764 C C . SER A 1 97 ? -12.961 -0.405 29.230 1.00 98.00 97 SER A C 1
ATOM 766 O O . SER A 1 97 ? -13.367 -0.604 30.376 1.00 98.00 97 SER A O 1
ATOM 768 N N . GLU A 1 98 ? -13.219 0.728 28.579 1.00 98.06 98 GLU A N 1
ATOM 769 C CA . GLU A 1 98 ? -14.021 1.821 29.137 1.00 98.06 98 GLU A CA 1
ATOM 770 C C . GLU A 1 98 ? -15.478 1.406 29.350 1.00 98.06 98 GLU A C 1
ATOM 772 O O . GLU A 1 98 ? -16.041 1.653 30.418 1.00 98.06 98 GLU A O 1
ATOM 777 N N . ALA A 1 99 ? -16.083 0.713 28.382 1.00 98.25 99 ALA A N 1
ATOM 778 C CA . ALA A 1 99 ? -17.443 0.199 28.511 1.00 98.25 99 ALA A CA 1
ATOM 779 C C . ALA A 1 99 ? -17.572 -0.781 29.690 1.00 98.25 99 ALA A C 1
ATOM 781 O O . ALA A 1 99 ? -18.528 -0.699 30.463 1.00 98.25 99 ALA A O 1
ATOM 782 N N . LEU A 1 100 ? -16.590 -1.671 29.872 1.00 97.94 100 LEU A N 1
ATOM 783 C CA . LEU A 1 100 ? -16.545 -2.596 31.007 1.00 97.94 100 LEU A CA 1
ATOM 784 C C . LEU A 1 100 ? -16.386 -1.868 32.344 1.00 97.94 100 LEU A C 1
ATOM 786 O O . LEU A 1 100 ? -17.046 -2.236 33.318 1.00 97.94 100 LEU A O 1
ATOM 790 N N . LEU A 1 101 ? -15.528 -0.848 32.409 1.00 98.19 101 LEU A N 1
ATOM 791 C CA . LEU A 1 101 ? -15.361 -0.040 33.615 1.00 98.19 101 LEU A CA 1
ATOM 792 C C . LEU A 1 101 ? -16.661 0.692 33.967 1.00 98.19 101 LEU A C 1
ATOM 794 O O . LEU A 1 101 ? -17.114 0.613 35.107 1.00 98.19 101 LEU A O 1
ATOM 798 N N . ASN A 1 102 ? -17.299 1.325 32.983 1.00 98.19 102 ASN A N 1
ATOM 799 C CA . ASN A 1 102 ? -18.569 2.021 33.167 1.00 98.19 102 ASN A CA 1
ATOM 800 C C . ASN A 1 102 ? -19.679 1.074 33.632 1.00 98.19 102 ASN A C 1
ATOM 802 O O . ASN A 1 102 ? -20.409 1.407 34.561 1.00 98.19 102 ASN A O 1
ATOM 806 N N . ALA A 1 103 ? -19.777 -0.128 33.059 1.00 98.19 103 ALA A N 1
ATOM 807 C CA . ALA A 1 103 ? -20.746 -1.128 33.503 1.00 98.19 103 ALA A CA 1
ATOM 808 C C . ALA A 1 103 ? -20.522 -1.543 34.969 1.00 98.19 103 ALA A C 1
ATOM 810 O O . ALA A 1 103 ? -21.483 -1.703 35.721 1.00 98.19 103 ALA A O 1
ATOM 811 N N . ARG A 1 104 ? -19.260 -1.678 35.401 1.00 97.62 104 ARG A N 1
ATOM 812 C CA . ARG A 1 104 ? -18.923 -1.978 36.803 1.00 97.62 104 ARG A CA 1
ATOM 813 C C . ARG A 1 104 ? -19.297 -0.835 37.742 1.00 97.62 104 ARG A C 1
ATOM 815 O O . ARG A 1 104 ? -19.821 -1.105 38.818 1.00 97.62 104 ARG A O 1
ATOM 822 N N . LEU A 1 105 ? -19.048 0.409 37.335 1.00 98.19 105 LEU A N 1
ATOM 823 C CA . LEU A 1 105 ? -19.432 1.591 38.108 1.00 98.19 105 LEU A CA 1
ATOM 824 C C . LEU A 1 105 ? -20.955 1.681 38.252 1.00 98.19 105 LEU A C 1
ATOM 826 O O . LEU A 1 105 ? -21.445 1.768 39.372 1.00 98.19 105 LEU A O 1
ATOM 830 N N . MET A 1 106 ? -21.705 1.524 37.156 1.00 97.56 106 MET A N 1
ATOM 831 C CA . MET A 1 106 ? -23.172 1.497 37.207 1.00 97.56 106 MET A CA 1
ATOM 832 C C . MET A 1 106 ? -23.698 0.386 38.118 1.00 97.56 106 MET A C 1
ATOM 834 O O . MET A 1 106 ? -24.656 0.594 38.854 1.00 97.56 106 MET A O 1
ATOM 838 N N . LEU A 1 107 ? -23.084 -0.800 38.092 1.00 97.44 107 LEU A N 1
ATOM 839 C CA . LEU A 1 107 ? -23.497 -1.902 38.957 1.00 97.44 107 LEU A CA 1
ATOM 840 C C . LEU A 1 107 ? -23.247 -1.589 40.439 1.00 97.44 107 LEU A C 1
ATOM 842 O O . LEU A 1 107 ? -24.101 -1.887 41.271 1.00 97.44 107 LEU A O 1
ATOM 846 N N . ALA A 1 108 ? -22.117 -0.959 40.768 1.00 97.56 108 ALA A N 1
ATOM 847 C CA . ALA A 1 108 ? -21.845 -0.495 42.127 1.00 97.56 108 ALA A CA 1
ATOM 848 C C . ALA A 1 108 ? -22.861 0.569 42.581 1.00 97.56 108 ALA A C 1
ATOM 850 O O . ALA A 1 108 ? -23.364 0.491 43.703 1.00 97.56 108 ALA A O 1
ATOM 851 N N . ASP A 1 109 ? -23.219 1.504 41.698 1.00 97.88 109 ASP A N 1
ATOM 852 C CA . ASP A 1 109 ? -24.237 2.522 41.972 1.00 97.88 109 ASP A CA 1
ATOM 853 C C . ASP A 1 109 ? -25.622 1.900 42.199 1.00 97.88 109 ASP A C 1
ATOM 855 O O . ASP A 1 109 ? -26.326 2.297 43.125 1.00 97.88 109 ASP A O 1
ATOM 859 N N . ILE A 1 110 ? -26.004 0.886 41.411 1.00 97.31 110 ILE A N 1
ATOM 860 C CA . ILE A 1 110 ? -27.269 0.152 41.588 1.00 97.31 110 ILE A CA 1
ATOM 861 C C . ILE A 1 110 ? -27.313 -0.550 42.947 1.00 97.31 110 ILE A C 1
ATOM 863 O O . ILE A 1 110 ? -28.336 -0.487 43.627 1.00 97.31 110 ILE A O 1
ATOM 867 N N . VAL A 1 111 ? -26.224 -1.212 43.352 1.00 97.44 111 VAL A N 1
ATOM 868 C CA . VAL A 1 111 ? -26.148 -1.880 44.663 1.00 97.44 111 VAL A CA 1
ATOM 869 C C . VAL A 1 111 ? -26.325 -0.859 45.783 1.00 97.44 111 VAL A C 1
ATOM 871 O O . VAL A 1 111 ? -27.169 -1.047 46.654 1.00 97.44 111 VAL A O 1
ATOM 874 N N . LYS A 1 112 ? -25.610 0.267 45.710 1.00 97.38 112 LYS A N 1
ATOM 875 C CA . LYS A 1 112 ? -25.732 1.342 46.695 1.00 97.38 112 LYS A CA 1
ATOM 876 C C . LYS A 1 112 ? -27.154 1.913 46.757 1.00 97.38 112 LYS A C 1
ATOM 878 O O . LYS A 1 112 ? -27.698 2.083 47.843 1.00 97.38 112 LYS A O 1
ATOM 883 N N . LEU A 1 113 ? -27.774 2.169 45.604 1.00 97.44 113 LEU A N 1
ATOM 884 C CA . LEU A 1 113 ? -29.151 2.661 45.527 1.00 97.44 113 LEU A CA 1
ATOM 885 C C . LEU A 1 113 ? -30.145 1.647 46.117 1.00 97.44 113 LEU A C 1
ATOM 887 O O . LEU A 1 113 ? -31.118 2.038 46.760 1.00 97.44 113 LEU A O 1
ATOM 891 N N . SER A 1 114 ? -29.909 0.349 45.906 1.00 97.06 114 SER A N 1
ATOM 892 C CA . SER A 1 114 ? -30.722 -0.725 46.481 1.00 97.06 114 SER A CA 1
ATOM 893 C C . SER A 1 114 ? -30.662 -0.716 48.008 1.00 97.06 114 SER A C 1
ATOM 895 O O . SER A 1 114 ? -31.710 -0.798 48.649 1.00 97.06 114 SER A O 1
ATOM 897 N N . ASP A 1 115 ? -29.467 -0.570 48.583 1.00 97.06 115 ASP A N 1
ATOM 898 C CA . ASP A 1 115 ? -29.282 -0.494 50.036 1.00 97.06 115 ASP A CA 1
ATOM 899 C C . ASP A 1 115 ? -29.982 0.747 50.617 1.00 97.06 115 ASP A C 1
ATOM 901 O O . ASP A 1 115 ? -30.792 0.633 51.538 1.00 97.06 115 ASP A O 1
ATOM 905 N N . GLU A 1 116 ? -29.772 1.922 50.009 1.00 96.69 116 GLU A N 1
ATOM 906 C CA . GLU A 1 116 ? -30.444 3.171 50.405 1.00 96.69 116 GLU A CA 1
ATOM 907 C C . GLU A 1 116 ? -31.979 3.055 50.324 1.00 96.69 116 GLU A C 1
ATOM 909 O O . GLU A 1 116 ? -32.709 3.584 51.170 1.00 96.69 116 GLU A O 1
ATOM 914 N N . THR A 1 117 ? -32.488 2.336 49.321 1.00 97.19 117 THR A N 1
ATOM 915 C CA . THR A 1 117 ? -33.928 2.109 49.139 1.00 97.19 117 THR A CA 1
ATOM 916 C C . THR A 1 117 ? -34.499 1.183 50.213 1.00 97.19 117 THR A C 1
ATOM 918 O O . THR A 1 117 ? -35.597 1.440 50.717 1.00 97.19 117 THR A O 1
ATOM 921 N N . GLU A 1 118 ? -33.784 0.121 50.592 1.00 95.81 118 GLU A N 1
ATOM 922 C CA . GLU A 1 118 ? -34.235 -0.789 51.651 1.00 95.81 118 GLU A CA 1
ATOM 923 C C . GLU A 1 118 ? -34.239 -0.082 53.019 1.00 95.81 118 GLU A C 1
ATOM 925 O O . GLU A 1 118 ? -35.209 -0.209 53.775 1.00 95.81 118 GLU A O 1
ATOM 930 N N . ASP A 1 119 ? -33.243 0.766 53.293 1.00 96.25 119 ASP A N 1
ATOM 931 C CA . ASP A 1 119 ? -33.204 1.620 54.487 1.00 96.25 119 ASP A 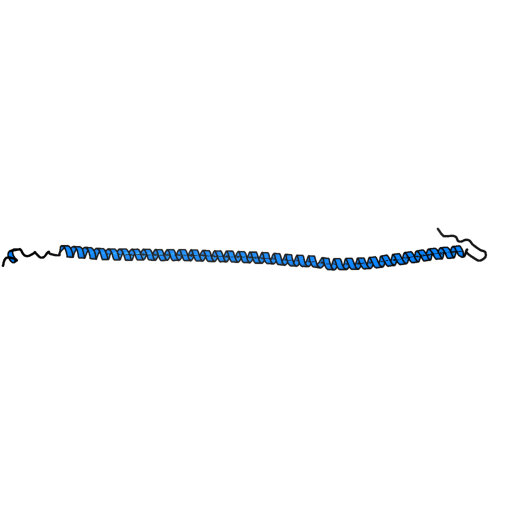CA 1
ATOM 932 C C . ASP A 1 119 ? -34.379 2.613 54.532 1.00 96.25 119 ASP A C 1
ATOM 934 O O . ASP A 1 119 ? -35.051 2.780 55.566 1.00 96.25 119 ASP A O 1
ATOM 938 N N . ALA A 1 120 ? -34.678 3.259 53.400 1.00 96.31 120 ALA A N 1
ATOM 939 C CA . ALA A 1 120 ? -35.813 4.168 53.272 1.00 96.31 120 ALA A CA 1
ATOM 940 C C . ALA A 1 120 ? -37.143 3.436 53.508 1.00 96.31 120 ALA A C 1
ATOM 942 O O . ALA A 1 120 ? -37.977 3.891 54.297 1.00 96.31 120 ALA A O 1
ATOM 943 N N . LYS A 1 121 ? -37.324 2.261 52.900 1.00 96.31 121 LYS A N 1
ATOM 944 C CA . LYS A 1 121 ? -38.498 1.401 53.093 1.00 96.31 121 LYS A CA 1
ATOM 945 C C . LYS A 1 121 ? -38.655 0.968 54.551 1.00 96.31 121 LYS A C 1
ATOM 947 O O . LYS A 1 121 ? -39.761 1.042 55.090 1.00 96.31 121 LYS A O 1
ATOM 952 N N . GLY A 1 122 ? -37.570 0.574 55.220 1.00 96.00 122 GLY A N 1
ATOM 953 C CA . GLY A 1 122 ? -37.577 0.250 56.649 1.00 96.00 122 GLY A CA 1
ATOM 954 C C . GLY A 1 122 ? -37.966 1.447 57.524 1.00 96.00 122 GLY A C 1
ATOM 955 O O . GLY A 1 122 ? -38.678 1.306 58.521 1.00 96.00 122 GLY A O 1
ATOM 956 N N . THR A 1 123 ? -37.550 2.652 57.140 1.00 95.81 123 THR A N 1
ATOM 957 C CA . THR A 1 123 ? -37.932 3.898 57.819 1.00 95.81 123 THR A CA 1
ATOM 958 C C . THR A 1 123 ? -39.410 4.224 57.627 1.00 95.81 123 THR A C 1
ATOM 960 O O . THR A 1 123 ? -40.102 4.470 58.616 1.00 95.81 123 THR A O 1
ATOM 963 N N . ILE A 1 124 ? -39.914 4.140 56.393 1.00 96.00 124 ILE A N 1
ATOM 964 C CA . ILE A 1 124 ? -41.334 4.338 56.077 1.00 96.00 124 ILE A CA 1
ATOM 965 C C . ILE A 1 124 ? -42.188 3.339 56.857 1.00 96.00 124 ILE A C 1
ATOM 967 O O . ILE A 1 124 ? -43.120 3.748 57.541 1.00 96.00 124 ILE A O 1
ATOM 971 N N . ARG A 1 125 ? -41.831 2.048 56.850 1.00 96.50 125 ARG A N 1
ATOM 972 C CA . ARG A 1 125 ? -42.572 1.005 57.576 1.00 96.50 125 ARG A CA 1
ATOM 973 C C . ARG A 1 125 ? -42.716 1.327 59.064 1.00 96.50 125 ARG A C 1
ATOM 975 O O . ARG A 1 125 ? -43.823 1.274 59.594 1.00 96.50 125 ARG A O 1
ATOM 982 N N . ARG A 1 126 ? -41.623 1.726 59.725 1.00 95.25 126 ARG A N 1
ATOM 983 C CA . ARG A 1 126 ? -41.646 2.137 61.141 1.00 95.25 126 ARG A CA 1
ATOM 984 C C . ARG A 1 126 ? -42.550 3.350 61.375 1.00 95.25 126 ARG A C 1
ATOM 986 O O . ARG A 1 126 ? -43.267 3.395 62.373 1.00 95.25 126 ARG A O 1
ATOM 993 N N . GLN A 1 127 ? -42.531 4.333 60.474 1.00 94.94 127 GLN A N 1
ATOM 994 C CA . GLN A 1 127 ? -43.416 5.499 60.557 1.00 94.94 127 GLN A CA 1
ATOM 995 C C . GLN A 1 127 ? -44.889 5.112 60.370 1.00 94.94 127 GLN A C 1
ATOM 997 O O . GLN A 1 127 ? -45.732 5.576 61.135 1.00 94.94 127 GLN A O 1
ATOM 1002 N N . THR A 1 128 ? -45.205 4.233 59.417 1.00 95.25 128 THR A N 1
ATOM 1003 C CA . THR A 1 128 ? -46.571 3.740 59.190 1.00 95.25 128 THR A CA 1
ATOM 1004 C C . THR A 1 128 ? -47.091 2.957 60.392 1.00 95.25 128 THR A C 1
ATOM 1006 O O . THR A 1 128 ? -48.203 3.210 60.844 1.00 95.25 128 THR A O 1
ATOM 1009 N N . GLU A 1 129 ? -46.281 2.064 60.965 1.00 94.88 129 GLU A N 1
ATOM 1010 C CA . GLU A 1 129 ? -46.635 1.326 62.185 1.00 94.88 129 GLU A CA 1
ATOM 1011 C C . GLU A 1 129 ? -46.913 2.276 63.357 1.00 94.88 129 GLU A C 1
ATOM 1013 O O . GLU A 1 129 ? -47.859 2.068 64.115 1.00 94.88 129 GLU A O 1
ATOM 1018 N N . ARG A 1 130 ? -46.132 3.355 63.491 1.00 94.50 130 ARG A N 1
ATOM 1019 C CA . ARG A 1 130 ? -46.373 4.390 64.502 1.00 94.50 130 ARG A CA 1
ATOM 1020 C C . ARG A 1 130 ? -47.694 5.128 64.273 1.00 94.50 130 ARG A C 1
ATOM 1022 O O . ARG A 1 130 ? -48.429 5.328 65.232 1.00 94.50 130 ARG A O 1
ATOM 1029 N N . ILE A 1 131 ? -47.996 5.526 63.036 1.00 93.44 131 ILE A N 1
ATOM 1030 C CA . ILE A 1 131 ? -49.268 6.188 62.698 1.00 93.44 131 ILE A CA 1
ATOM 1031 C C . ILE A 1 131 ? -50.450 5.254 62.973 1.00 93.44 131 ILE A C 1
ATOM 1033 O O . ILE A 1 131 ? -51.439 5.700 63.542 1.00 93.44 131 ILE A O 1
ATOM 1037 N N . SER A 1 132 ? -50.335 3.966 62.632 1.00 92.56 132 SER A N 1
ATOM 1038 C CA . SER A 1 132 ? -51.372 2.968 62.919 1.00 92.56 132 SER A CA 1
ATOM 1039 C C . SER A 1 132 ? -51.685 2.896 64.412 1.00 92.56 132 SER A C 1
ATOM 1041 O O . SER A 1 132 ? -52.845 2.976 64.787 1.00 92.56 132 SER A O 1
ATOM 1043 N N . ARG A 1 133 ? -50.657 2.833 65.270 1.00 90.75 133 ARG A N 1
ATOM 1044 C CA . ARG A 1 133 ? -50.862 2.826 66.729 1.00 90.75 133 ARG A CA 1
ATOM 1045 C C . ARG A 1 133 ? -51.541 4.101 67.224 1.00 90.75 133 ARG A C 1
ATOM 1047 O O . ARG A 1 133 ? -52.457 4.024 68.027 1.00 90.75 133 ARG A O 1
ATOM 1054 N N . LEU A 1 134 ? -51.122 5.263 66.719 1.00 90.88 134 LEU A N 1
ATOM 1055 C CA . LEU A 1 134 ? -51.745 6.542 67.078 1.00 90.88 134 LEU A CA 1
ATOM 1056 C C . LEU A 1 134 ? -53.215 6.622 66.645 1.00 90.88 134 LEU A C 1
ATOM 1058 O O . LEU A 1 134 ? -54.002 7.277 67.318 1.00 90.88 134 LEU A O 1
ATOM 1062 N N . LEU A 1 135 ? -53.581 5.985 65.528 1.00 86.75 135 LEU A N 1
ATOM 1063 C CA . LEU A 1 135 ? -54.973 5.872 65.090 1.00 86.75 135 LEU A CA 1
ATOM 1064 C C . LEU A 1 135 ? -55.783 4.943 66.001 1.00 86.75 135 LEU A C 1
ATOM 1066 O O . LEU A 1 135 ? -56.923 5.272 66.311 1.00 86.75 135 LEU A O 1
ATOM 1070 N N . ASP A 1 136 ? -55.205 3.825 66.448 1.00 86.62 136 ASP A N 1
ATOM 1071 C CA . ASP A 1 136 ? -55.864 2.894 67.376 1.00 86.62 136 ASP A CA 1
ATOM 1072 C C . ASP A 1 136 ? -56.085 3.521 68.766 1.00 86.62 136 ASP A C 1
ATOM 1074 O O . ASP A 1 136 ? -57.105 3.280 69.408 1.00 86.62 136 ASP A O 1
ATOM 1078 N N . GLU A 1 137 ? -55.149 4.360 69.220 1.00 85.50 137 GLU A N 1
ATOM 1079 C CA . GLU A 1 137 ? -55.246 5.136 70.467 1.00 85.50 137 GLU A CA 1
ATOM 1080 C C . GLU A 1 137 ? -56.198 6.341 70.359 1.00 85.50 137 GLU A C 1
ATOM 1082 O O . GLU A 1 137 ? -56.499 6.995 71.360 1.00 85.50 137 GLU A O 1
ATOM 1087 N N . PHE A 1 138 ? -56.675 6.665 69.155 1.00 82.25 138 PHE A N 1
ATOM 1088 C CA . PHE A 1 138 ? -57.525 7.824 68.925 1.00 82.25 138 PHE A CA 1
ATOM 1089 C C . PHE A 1 138 ? -58.960 7.545 69.396 1.00 82.25 138 PHE A C 1
ATOM 1091 O O . PHE A 1 138 ? -59.781 6.970 68.678 1.00 82.25 138 PHE A O 1
ATOM 1098 N N . GLU A 1 139 ? -59.289 7.974 70.614 1.00 71.06 139 GLU A N 1
ATOM 1099 C CA . GLU A 1 139 ? -60.652 7.873 71.135 1.00 71.06 139 GLU A CA 1
ATOM 1100 C C . GLU A 1 139 ? -61.632 8.735 70.326 1.00 71.06 139 GLU A C 1
ATOM 1102 O O . GLU A 1 139 ? -61.439 9.935 70.103 1.00 71.06 139 GLU A O 1
ATOM 1107 N N . ARG A 1 140 ? -62.751 8.125 69.919 1.00 68.94 140 ARG A N 1
ATOM 1108 C CA . ARG A 1 140 ? -63.892 8.876 69.391 1.00 68.94 140 ARG A CA 1
ATOM 1109 C C . ARG A 1 140 ? -64.515 9.676 70.525 1.00 68.94 140 ARG A C 1
ATOM 1111 O O . ARG A 1 140 ? -65.027 9.094 71.477 1.00 68.94 140 ARG A O 1
ATOM 1118 N N . VAL A 1 141 ? -64.554 10.999 70.369 1.00 71.56 141 VAL A N 1
ATOM 1119 C CA . VAL A 1 141 ? -65.348 11.865 71.246 1.00 71.56 141 VAL A CA 1
ATOM 1120 C C . VAL A 1 141 ? -66.799 11.365 71.216 1.00 71.56 141 VAL A C 1
ATOM 1122 O O . VAL A 1 141 ? -67.371 11.260 70.123 1.00 71.56 141 VAL A O 1
ATOM 1125 N N . PRO A 1 142 ? -67.397 11.017 72.369 1.00 65.25 142 PRO A N 1
ATOM 1126 C CA . PRO A 1 142 ? -68.785 10.594 72.408 1.00 65.25 142 PRO A CA 1
ATOM 1127 C C . PRO A 1 142 ? -69.657 11.743 71.903 1.00 65.25 142 PRO A C 1
ATOM 1129 O O . PRO A 1 142 ? -69.565 12.872 72.387 1.00 65.25 142 PRO A O 1
ATOM 1132 N N . VAL A 1 143 ? -70.485 11.458 70.897 1.00 71.62 143 VAL A N 1
ATOM 1133 C CA . VAL A 1 143 ? -71.463 12.430 70.406 1.00 71.62 143 VAL A CA 1
ATOM 1134 C C . VAL A 1 143 ? -72.463 12.663 71.541 1.00 71.62 143 VAL A C 1
ATOM 1136 O O . VAL A 1 143 ? -73.006 11.681 72.054 1.00 71.62 143 VAL A O 1
ATOM 1139 N N . PRO A 1 144 ? -72.693 13.915 71.971 1.00 71.69 144 PRO A N 1
ATOM 1140 C CA . PRO A 1 144 ? -73.645 14.180 73.036 1.00 71.69 144 PRO A CA 1
ATOM 1141 C C . PRO A 1 144 ? -75.039 13.675 72.639 1.00 71.69 144 PRO A C 1
ATOM 1143 O O . PRO A 1 144 ? -75.439 13.806 71.481 1.00 71.69 144 PRO A O 1
ATOM 1146 N N . GLY A 1 145 ? -75.760 13.067 73.585 1.00 71.38 145 GLY A N 1
ATOM 1147 C CA . GLY A 1 145 ? -77.113 12.560 73.352 1.00 71.38 145 GLY A CA 1
ATOM 1148 C C . GLY A 1 145 ? -78.069 13.668 72.900 1.00 71.38 145 GLY A C 1
ATOM 1149 O O . GLY A 1 145 ? -77.885 14.836 73.248 1.00 71.38 145 GLY A O 1
ATOM 1150 N N . ALA A 1 146 ? -79.102 13.294 72.139 1.00 66.56 146 ALA A N 1
ATOM 1151 C CA . ALA A 1 146 ? -80.131 14.216 71.644 1.00 66.56 146 ALA A CA 1
ATOM 1152 C C . ALA A 1 146 ? -80.856 14.983 72.770 1.00 66.56 146 ALA A C 1
ATOM 1154 O O . ALA A 1 146 ? -81.469 16.009 72.515 1.00 66.56 146 ALA A O 1
ATOM 1155 N N . ASP A 1 147 ? -80.706 14.544 74.017 1.00 65.44 147 ASP A N 1
ATOM 1156 C CA . ASP A 1 147 ? -81.185 15.185 75.242 1.00 65.44 147 ASP A CA 1
ATOM 1157 C C . ASP A 1 147 ? -80.670 16.632 75.425 1.00 65.44 147 ASP A C 1
ATOM 1159 O O . ASP A 1 147 ? -81.255 17.412 76.175 1.00 65.44 147 ASP A O 1
ATOM 1163 N N . LEU A 1 148 ? -79.580 17.008 74.740 1.00 59.94 148 LEU A N 1
ATOM 1164 C CA . LEU A 1 148 ? -79.042 18.377 74.690 1.00 59.94 148 LEU A CA 1
ATOM 1165 C C . LEU A 1 148 ? -79.699 19.269 73.621 1.00 59.94 148 LEU A C 1
ATOM 1167 O O . LEU A 1 148 ? -79.377 20.452 73.550 1.00 59.94 148 LEU A O 1
ATOM 1171 N N . LEU A 1 149 ? 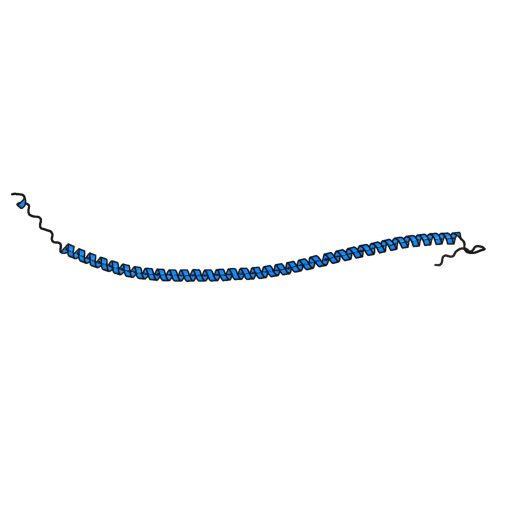-80.587 18.718 72.789 1.00 62.50 149 LEU A N 1
ATOM 1172 C CA . LEU A 1 149 ? -81.341 19.452 71.766 1.00 62.50 149 LEU A CA 1
ATOM 1173 C C . LEU A 1 149 ? -82.733 19.897 72.255 1.00 62.50 149 LEU A C 1
ATOM 1175 O O . LEU A 1 149 ? -83.363 20.705 71.579 1.00 62.50 149 LEU A O 1
ATOM 1179 N N . ASP A 1 150 ? -83.184 19.421 73.424 1.00 61.16 150 ASP A N 1
ATOM 1180 C CA . ASP A 1 150 ? -84.543 19.639 73.952 1.00 61.16 150 ASP A CA 1
ATOM 1181 C C . ASP A 1 150 ? -84.628 20.623 75.148 1.00 61.16 150 ASP A C 1
ATOM 1183 O O . ASP A 1 150 ? -85.564 20.549 75.952 1.00 61.16 150 ASP A O 1
ATOM 1187 N N . LYS A 1 151 ? -83.700 21.586 75.286 1.00 51.84 151 LYS A N 1
ATOM 1188 C CA . LYS A 1 151 ? -83.849 22.723 76.224 1.00 51.84 151 LYS A CA 1
ATOM 1189 C C . LYS A 1 151 ? -83.347 24.051 75.677 1.00 51.84 151 LYS A C 1
ATOM 1191 O O . LYS A 1 151 ? -82.199 24.087 75.188 1.00 51.84 151 LYS A O 1
#

InterPro domains:
  IPR007793 DivIVA [PF05103] (4-117)
  IPR007793 DivIVA [PTHR35794] (4-136)

Organism: NCBI:txid2838692